Protein AF-E5VIZ3-F1 (afdb_monomer_lite)

pLDDT: mean 80.23, std 19.42, range [31.14, 98.0]

Structure (mmCIF, N/CA/C/O backbone):
data_AF-E5VIZ3-F1
#
_entry.id   AF-E5VIZ3-F1
#
loop_
_atom_site.group_PDB
_atom_site.id
_atom_site.type_symbol
_atom_site.label_atom_id
_atom_site.label_alt_id
_atom_site.label_comp_id
_atom_site.label_asym_id
_atom_site.label_entity_id
_atom_site.label_seq_id
_atom_site.pdbx_PDB_ins_code
_atom_site.Cartn_x
_atom_site.Cartn_y
_atom_site.Cartn_z
_atom_site.occupancy
_atom_site.B_iso_or_equiv
_atom_site.auth_seq_id
_atom_site.auth_comp_id
_atom_site.auth_asym_id
_atom_site.auth_atom_id
_atom_site.pdbx_PDB_model_num
ATOM 1 N N . MET A 1 1 ? 3.543 8.735 -15.190 1.00 62.38 1 MET A N 1
ATOM 2 C CA . MET A 1 1 ? 3.637 9.580 -13.975 1.00 62.38 1 MET A CA 1
ATOM 3 C C . MET A 1 1 ? 2.817 8.979 -12.833 1.00 62.38 1 MET A C 1
ATOM 5 O O . MET A 1 1 ? 1.609 8.877 -12.955 1.00 62.38 1 MET A O 1
ATOM 9 N N . PHE A 1 2 ? 3.485 8.551 -11.759 1.00 75.00 2 PHE A N 1
ATOM 10 C CA . PHE A 1 2 ? 2.928 7.907 -10.559 1.00 75.00 2 PHE A CA 1
ATOM 11 C C . PHE A 1 2 ? 3.801 8.312 -9.359 1.00 75.00 2 PHE A C 1
ATOM 13 O O . PHE A 1 2 ? 5.033 8.240 -9.481 1.00 75.00 2 PHE A O 1
ATOM 20 N N . GLY A 1 3 ? 3.214 8.735 -8.233 1.00 78.19 3 GLY A N 1
ATOM 21 C CA . GLY A 1 3 ? 3.961 9.231 -7.067 1.00 78.19 3 GLY A CA 1
ATOM 22 C C . GLY A 1 3 ? 3.921 10.752 -6.883 1.00 78.19 3 GLY A C 1
ATOM 23 O O . GLY A 1 3 ? 4.935 11.317 -6.480 1.00 78.19 3 GLY A O 1
ATOM 24 N N . TYR A 1 4 ? 2.813 11.413 -7.233 1.00 84.88 4 TYR A N 1
ATOM 25 C CA . TYR A 1 4 ? 2.680 12.881 -7.152 1.00 84.88 4 TYR A CA 1
ATOM 26 C C . TYR A 1 4 ? 1.792 13.340 -6.001 1.00 84.88 4 TYR A C 1
ATOM 28 O O . TYR A 1 4 ? 1.893 14.484 -5.560 1.00 84.88 4 TYR A O 1
ATOM 36 N N . ILE A 1 5 ? 0.925 12.458 -5.510 1.00 88.31 5 ILE A N 1
ATOM 37 C CA . ILE A 1 5 ? 0.023 12.773 -4.411 1.00 88.31 5 ILE A CA 1
ATOM 38 C C . ILE A 1 5 ? 0.802 12.700 -3.097 1.00 88.31 5 ILE A C 1
ATOM 40 O O . ILE A 1 5 ? 1.464 11.707 -2.796 1.00 88.31 5 ILE A O 1
ATOM 44 N N . ILE A 1 6 ? 0.705 13.758 -2.293 1.00 87.69 6 ILE A N 1
ATOM 45 C CA . ILE A 1 6 ? 1.293 13.826 -0.955 1.00 87.69 6 ILE A CA 1
ATOM 46 C C . ILE A 1 6 ? 0.185 14.147 0.038 1.00 87.69 6 ILE A C 1
ATOM 48 O O . ILE A 1 6 ? -0.663 15.005 -0.195 1.00 87.69 6 ILE A O 1
ATOM 52 N N . VAL A 1 7 ? 0.204 13.447 1.167 1.00 86.38 7 VAL A N 1
ATOM 53 C CA . VAL A 1 7 ? -0.753 13.661 2.249 1.00 86.38 7 VAL A CA 1
ATOM 54 C C . VAL A 1 7 ? -0.363 14.888 3.063 1.00 86.38 7 VAL A C 1
ATOM 56 O O . VAL A 1 7 ? 0.716 14.915 3.660 1.00 86.38 7 VAL A O 1
ATOM 59 N N . ASN A 1 8 ? -1.267 15.865 3.155 1.00 89.94 8 ASN A N 1
ATOM 60 C CA . ASN A 1 8 ? -1.103 17.025 4.029 1.00 89.94 8 ASN A CA 1
ATOM 61 C C . ASN A 1 8 ? -1.456 16.674 5.485 1.00 89.94 8 ASN A C 1
ATOM 63 O O . ASN A 1 8 ? -2.516 17.026 5.996 1.00 89.94 8 ASN A O 1
ATOM 67 N N . LYS A 1 9 ? -0.572 15.920 6.149 1.00 84.94 9 LYS A N 1
ATOM 68 C CA . LYS A 1 9 ? -0.796 15.431 7.522 1.00 84.94 9 LYS A CA 1
ATOM 69 C C . LYS A 1 9 ? -1.093 16.541 8.548 1.00 84.94 9 LYS A C 1
ATOM 71 O O . LYS A 1 9 ? -1.968 16.302 9.373 1.00 84.94 9 LYS A O 1
ATOM 76 N N . PRO A 1 10 ? -0.418 17.712 8.534 1.00 88.50 10 PRO A N 1
ATOM 77 C CA . PRO A 1 10 ? -0.679 18.783 9.502 1.00 88.50 10 PRO A CA 1
ATOM 78 C C . PRO A 1 10 ? -2.115 19.320 9.507 1.00 88.50 10 PRO A C 1
ATOM 80 O O . PRO A 1 10 ? -2.564 19.817 10.533 1.00 88.50 10 PRO A O 1
ATOM 83 N N . GLU A 1 11 ? -2.831 19.216 8.387 1.00 89.62 11 GLU A N 1
ATOM 84 C CA . GLU A 1 11 ? -4.197 19.738 8.249 1.00 89.62 11 GLU A CA 1
ATOM 85 C C . GLU A 1 11 ? -5.288 18.679 8.475 1.00 89.62 11 GLU A C 1
ATOM 87 O O . GLU A 1 11 ? -6.473 19.007 8.491 1.00 89.62 11 GLU A O 1
ATOM 92 N N . MET A 1 12 ? -4.920 17.409 8.677 1.00 89.94 12 MET A N 1
ATOM 93 C CA . MET A 1 12 ? -5.888 16.331 8.887 1.00 89.94 12 MET A CA 1
ATOM 94 C C . MET A 1 12 ? -6.373 16.271 10.332 1.00 89.94 12 MET A C 1
ATOM 96 O O . MET A 1 12 ? -5.582 16.264 11.278 1.00 89.94 12 MET A O 1
ATOM 100 N N . LYS A 1 13 ? -7.687 16.111 10.518 1.00 91.12 13 LYS A N 1
ATOM 101 C CA . LYS A 1 13 ? -8.239 15.802 11.842 1.00 91.12 13 LYS A CA 1
ATOM 102 C C . LYS A 1 13 ? -7.790 14.406 12.266 1.00 91.12 13 LYS A C 1
ATOM 104 O O . LYS A 1 13 ? -7.700 13.503 11.439 1.00 91.12 13 LYS A O 1
ATOM 109 N N . PHE A 1 14 ? -7.622 14.182 13.572 1.00 88.44 14 PHE A N 1
ATOM 110 C CA . PHE A 1 14 ? -7.208 12.876 14.112 1.00 88.44 14 PHE A CA 1
ATOM 111 C C . PHE A 1 14 ? -8.036 11.704 13.560 1.00 88.44 14 PHE A C 1
ATOM 113 O O . PHE A 1 14 ? -7.479 10.715 13.097 1.00 88.44 14 PHE A O 1
ATOM 120 N N . ARG A 1 15 ? -9.366 11.855 13.498 1.00 89.00 15 ARG A N 1
ATOM 121 C CA . ARG A 1 15 ? -10.261 10.815 12.960 1.00 89.00 15 ARG A CA 1
ATOM 122 C C . ARG A 1 15 ? -10.042 10.545 11.467 1.00 89.00 15 ARG A C 1
ATOM 124 O O . ARG A 1 15 ? -10.196 9.410 11.034 1.00 89.00 15 ARG A O 1
ATOM 131 N N . GLU A 1 16 ? -9.720 11.569 10.681 1.00 91.94 16 GLU A N 1
ATOM 132 C CA . GLU A 1 16 ? -9.457 11.435 9.240 1.00 91.94 16 GLU A CA 1
ATOM 133 C C . GLU A 1 16 ? -8.119 10.737 9.012 1.00 91.94 16 GLU A C 1
ATOM 135 O O . GLU A 1 16 ? -8.022 9.830 8.184 1.00 91.94 16 GLU A O 1
ATOM 140 N N . PHE A 1 17 ? -7.116 11.104 9.812 1.00 92.31 17 PHE A N 1
ATOM 141 C CA . PHE A 1 17 ? -5.819 10.451 9.798 1.00 92.31 17 PHE A CA 1
ATOM 142 C C . PHE A 1 17 ? -5.928 8.966 10.155 1.00 92.31 17 PHE A C 1
ATOM 144 O O . PHE A 1 17 ? -5.352 8.144 9.449 1.00 92.31 17 PHE A O 1
ATOM 151 N N . ASP A 1 18 ? -6.702 8.600 11.179 1.00 92.19 18 ASP A N 1
ATOM 152 C CA . ASP A 1 18 ? -6.896 7.196 11.566 1.00 92.19 18 ASP A CA 1
ATOM 153 C C . ASP A 1 18 ? -7.543 6.372 10.443 1.00 92.19 18 ASP A C 1
ATOM 155 O O . ASP A 1 18 ? -7.124 5.247 10.164 1.00 92.19 18 ASP A O 1
ATOM 159 N N . VAL A 1 19 ? -8.533 6.944 9.746 1.00 94.31 19 VAL A N 1
ATOM 160 C CA . VAL A 1 19 ? -9.176 6.301 8.589 1.00 94.31 19 VAL A CA 1
ATOM 161 C C . VAL A 1 19 ? -8.177 6.120 7.447 1.00 94.31 19 VAL A C 1
ATOM 163 O O . VAL A 1 19 ? -8.049 5.012 6.922 1.00 94.31 19 VAL A O 1
ATOM 166 N N . TYR A 1 20 ? -7.458 7.185 7.083 1.00 95.44 20 TYR A N 1
ATOM 167 C CA . TYR A 1 20 ? -6.433 7.153 6.040 1.00 95.44 20 TYR A CA 1
ATOM 168 C C . TYR A 1 20 ? -5.343 6.124 6.362 1.00 95.44 20 TYR A C 1
ATOM 170 O O . TYR A 1 20 ? -5.017 5.267 5.539 1.00 95.44 20 TYR A O 1
ATOM 178 N N . HIS A 1 21 ? -4.808 6.170 7.581 1.00 93.88 21 HIS A N 1
ATOM 179 C CA . HIS A 1 21 ? -3.759 5.274 8.045 1.00 93.88 21 HIS A CA 1
ATOM 180 C C . HIS A 1 21 ? -4.240 3.816 8.067 1.00 93.88 21 HIS A C 1
ATOM 182 O O . HIS A 1 21 ? -3.486 2.913 7.706 1.00 93.88 21 HIS A O 1
ATOM 188 N N . GLY A 1 22 ? -5.516 3.586 8.393 1.00 96.06 22 GLY A N 1
ATOM 189 C CA . GLY A 1 22 ? -6.161 2.282 8.288 1.00 96.06 22 GLY A CA 1
ATOM 190 C C . GLY A 1 22 ? -6.105 1.688 6.878 1.00 96.06 22 GLY A C 1
ATOM 191 O O . GLY A 1 22 ? -5.673 0.544 6.714 1.00 96.06 22 GLY A O 1
ATOM 192 N N . TYR A 1 23 ? -6.487 2.457 5.853 1.00 97.56 23 TYR A N 1
ATOM 193 C CA . TYR A 1 23 ? -6.405 2.013 4.451 1.00 97.56 23 TYR A CA 1
ATOM 194 C C . TYR A 1 23 ? -4.963 1.898 3.953 1.00 97.56 23 TYR A C 1
ATOM 196 O O . TYR A 1 23 ? -4.633 0.955 3.235 1.00 97.56 23 TYR A O 1
ATOM 204 N N . TYR A 1 24 ? -4.082 2.809 4.374 1.00 96.00 24 TYR A N 1
ATOM 20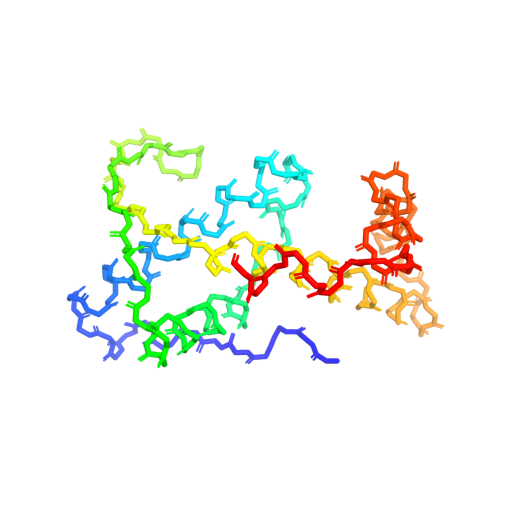5 C CA . TYR A 1 24 ? -2.652 2.750 4.069 1.00 96.00 24 TYR A CA 1
ATOM 206 C C . TYR A 1 24 ? -2.040 1.426 4.543 1.00 96.00 24 TYR A C 1
ATOM 208 O O . TYR A 1 24 ? -1.349 0.734 3.790 1.00 96.00 24 TYR A O 1
ATOM 216 N N . CYS A 1 25 ? -2.336 1.032 5.782 1.00 96.12 25 CYS A N 1
ATOM 217 C CA . CYS A 1 25 ? -1.873 -0.227 6.347 1.00 96.12 25 CYS A CA 1
ATOM 218 C C . CYS A 1 25 ? -2.531 -1.450 5.698 1.00 96.12 25 CYS A C 1
ATOM 220 O O . CYS A 1 25 ? -1.836 -2.445 5.477 1.00 96.12 25 CYS A O 1
ATOM 222 N N . GLY A 1 26 ? -3.815 -1.366 5.333 1.00 96.88 26 GLY A N 1
ATOM 223 C CA . GLY A 1 26 ? -4.512 -2.419 4.586 1.00 96.88 26 GLY A CA 1
ATOM 224 C C . GLY A 1 26 ? -3.866 -2.693 3.234 1.00 96.88 26 GLY A C 1
ATOM 225 O O . GLY A 1 26 ? -3.497 -3.830 2.934 1.00 96.88 26 GLY A O 1
ATOM 226 N N . LEU A 1 27 ? -3.612 -1.640 2.455 1.00 97.44 27 LEU A N 1
ATOM 227 C CA . LEU A 1 27 ? -2.940 -1.756 1.163 1.00 97.44 27 LEU A CA 1
ATOM 228 C C . LEU A 1 27 ? -1.508 -2.289 1.312 1.00 97.44 27 LEU A C 1
ATOM 230 O O . LEU A 1 27 ? -1.102 -3.203 0.595 1.00 97.44 27 LEU A O 1
ATOM 234 N N . CYS A 1 28 ? -0.752 -1.769 2.283 1.00 95.88 28 CYS A N 1
ATOM 235 C CA . CYS A 1 28 ? 0.595 -2.239 2.615 1.00 95.88 28 CYS A CA 1
ATOM 236 C C . CYS A 1 28 ? 0.632 -3.752 2.869 1.00 95.88 28 CYS A C 1
ATOM 238 O O . CYS A 1 28 ? 1.542 -4.458 2.420 1.00 95.88 28 CYS A O 1
ATOM 240 N N . ARG A 1 29 ? -0.372 -4.265 3.587 1.00 94.38 29 ARG A N 1
ATOM 241 C CA . ARG A 1 29 ? -0.488 -5.685 3.887 1.00 94.38 29 ARG A CA 1
ATOM 242 C C . ARG A 1 29 ? -0.853 -6.503 2.660 1.00 94.38 29 ARG A C 1
ATOM 244 O O . ARG A 1 29 ? -0.171 -7.490 2.406 1.00 94.38 29 ARG A O 1
ATOM 251 N N . LYS A 1 30 ? -1.852 -6.079 1.884 1.00 95.19 30 LYS A N 1
ATOM 252 C CA . LYS A 1 30 ? -2.256 -6.774 0.654 1.00 95.19 30 LYS A CA 1
ATOM 253 C C . LYS A 1 30 ? -1.128 -6.858 -0.364 1.00 95.19 30 LYS A C 1
ATOM 255 O O . LYS A 1 30 ? -0.885 -7.920 -0.926 1.00 95.19 30 LYS A O 1
ATOM 260 N N . LEU A 1 31 ? -0.340 -5.796 -0.504 1.00 93.88 31 LEU A N 1
ATOM 261 C CA . LEU A 1 31 ? 0.880 -5.819 -1.309 1.00 93.88 31 LEU A CA 1
ATOM 262 C C . LEU A 1 31 ? 1.883 -6.872 -0.824 1.00 93.88 31 LEU A C 1
ATOM 264 O O . LEU A 1 31 ? 2.508 -7.557 -1.632 1.00 93.88 31 LEU A O 1
ATOM 268 N N . LYS A 1 32 ? 2.032 -7.029 0.494 1.00 92.25 32 LYS A N 1
ATOM 269 C CA . LYS A 1 32 ? 2.892 -8.064 1.071 1.00 92.25 32 LYS A CA 1
ATOM 270 C C . LYS A 1 32 ? 2.325 -9.474 0.889 1.00 92.25 32 LYS A C 1
ATOM 272 O O . LYS A 1 32 ? 3.105 -10.389 0.646 1.00 92.25 32 LYS A O 1
ATOM 277 N N . GLU A 1 33 ? 1.018 -9.654 1.043 1.00 92.06 33 GLU A N 1
ATOM 278 C CA . GLU A 1 33 ? 0.336 -10.944 0.885 1.00 92.06 33 GLU A CA 1
ATOM 279 C C . GLU A 1 33 ? 0.451 -11.452 -0.555 1.00 92.06 33 GLU A C 1
ATOM 281 O O . GLU A 1 33 ? 0.907 -12.573 -0.761 1.00 92.06 33 GLU A O 1
ATOM 286 N N . HIS A 1 34 ? 0.145 -10.604 -1.539 1.00 88.25 34 HIS A N 1
ATOM 287 C CA . HIS A 1 34 ? 0.149 -10.984 -2.957 1.00 88.25 34 HIS A CA 1
ATOM 288 C C . HIS A 1 34 ? 1.548 -11.026 -3.576 1.00 88.25 34 HIS A C 1
ATOM 290 O O . HIS A 1 34 ? 1.845 -11.892 -4.392 1.00 88.25 34 HIS A O 1
ATOM 296 N N . TYR A 1 35 ? 2.432 -10.101 -3.190 1.00 85.94 35 TYR A N 1
ATOM 297 C CA . TYR A 1 35 ? 3.696 -9.860 -3.902 1.00 85.94 35 TYR A CA 1
ATOM 298 C C . TYR A 1 35 ? 4.938 -9.901 -2.999 1.00 85.94 35 TYR A C 1
ATOM 300 O O . TYR A 1 35 ? 6.071 -9.674 -3.441 1.00 85.94 35 TYR A O 1
ATOM 308 N N . GLY A 1 36 ? 4.769 -10.233 -1.719 1.00 86.94 36 GLY A N 1
ATOM 309 C CA . GLY A 1 36 ? 5.852 -10.326 -0.746 1.00 86.94 36 GLY A CA 1
ATOM 310 C C . GLY A 1 36 ? 6.432 -8.970 -0.336 1.00 86.94 36 GLY A C 1
ATOM 311 O O . GLY A 1 36 ? 5.887 -7.899 -0.596 1.00 86.94 36 GLY A O 1
ATOM 312 N N . LYS A 1 37 ? 7.599 -9.009 0.319 1.00 87.31 37 LYS A N 1
ATOM 313 C CA . LYS A 1 37 ? 8.274 -7.800 0.827 1.00 87.31 37 LYS A CA 1
ATOM 314 C C . LYS A 1 37 ? 8.550 -6.760 -0.265 1.00 87.31 37 LYS A C 1
ATOM 316 O O . LYS A 1 37 ? 8.541 -5.574 0.029 1.00 87.31 37 LYS A O 1
ATOM 321 N N . PHE A 1 38 ? 8.774 -7.186 -1.507 1.00 82.94 38 PHE A N 1
ATOM 322 C CA . PHE A 1 38 ? 9.015 -6.266 -2.618 1.00 82.94 38 PHE A CA 1
ATOM 323 C C . PHE A 1 38 ? 7.762 -5.497 -3.018 1.00 82.94 38 PHE A C 1
ATOM 325 O O . PHE A 1 38 ? 7.838 -4.279 -3.144 1.00 82.94 38 PHE A O 1
ATOM 332 N N . GLY A 1 39 ? 6.605 -6.163 -3.099 1.00 87.25 39 GLY A N 1
ATOM 333 C CA . GLY A 1 39 ? 5.341 -5.459 -3.298 1.00 87.25 39 GLY A CA 1
ATOM 334 C C . GLY A 1 39 ? 5.083 -4.442 -2.195 1.00 87.25 39 GLY A C 1
ATOM 335 O O . GLY A 1 39 ? 4.702 -3.311 -2.471 1.00 87.25 39 GLY A O 1
ATOM 336 N N . GLN A 1 40 ? 5.396 -4.788 -0.947 1.00 90.06 40 GLN A N 1
ATOM 337 C CA . GLN A 1 40 ? 5.265 -3.860 0.176 1.00 90.06 40 GLN A CA 1
ATOM 338 C C . GLN A 1 40 ? 6.093 -2.568 0.000 1.00 90.06 40 GLN A C 1
ATOM 340 O O . GLN A 1 40 ? 5.640 -1.499 0.398 1.00 90.06 40 GLN A O 1
ATOM 345 N N . ILE A 1 41 ? 7.277 -2.646 -0.621 1.00 89.00 41 ILE A N 1
ATOM 346 C CA . ILE A 1 41 ? 8.148 -1.482 -0.885 1.00 89.00 41 ILE A CA 1
ATOM 347 C C . ILE A 1 41 ? 7.546 -0.549 -1.948 1.00 89.00 41 ILE A C 1
ATOM 349 O O . ILE A 1 41 ? 7.872 0.633 -1.983 1.00 89.00 41 ILE A O 1
ATOM 353 N N . THR A 1 42 ? 6.646 -1.049 -2.797 1.00 90.69 42 THR A N 1
ATOM 354 C CA . THR A 1 42 ? 5.999 -0.246 -3.850 1.00 90.69 42 THR A CA 1
ATOM 355 C C . THR A 1 42 ? 4.803 0.566 -3.380 1.00 90.69 42 THR A C 1
ATOM 357 O O . THR A 1 42 ? 4.176 1.242 -4.192 1.00 90.69 42 THR A O 1
ATOM 360 N N . LEU A 1 43 ? 4.447 0.476 -2.099 1.00 93.44 43 LEU A N 1
ATOM 361 C CA . LEU A 1 43 ? 3.327 1.210 -1.529 1.00 93.44 43 LEU A CA 1
ATOM 362 C C . LEU A 1 43 ? 3.426 2.708 -1.853 1.00 93.44 43 LEU A C 1
ATOM 364 O O . LEU A 1 43 ? 4.469 3.331 -1.656 1.00 93.44 43 LEU A O 1
ATOM 368 N N . SER A 1 44 ? 2.323 3.282 -2.327 1.00 92.75 44 SER A N 1
ATOM 369 C CA . SER A 1 44 ? 2.258 4.670 -2.783 1.00 92.75 44 SER A CA 1
ATOM 370 C C . SER A 1 44 ? 1.052 5.406 -2.212 1.00 92.75 44 SER A C 1
ATOM 372 O O . SER A 1 44 ? -0.006 4.816 -1.989 1.00 92.75 44 SER A O 1
ATOM 374 N N . TYR A 1 45 ? 1.196 6.716 -2.012 1.00 93.81 45 TYR A N 1
ATOM 375 C CA . TYR A 1 45 ? 0.092 7.571 -1.574 1.00 93.81 45 TYR A CA 1
ATOM 376 C C . TYR A 1 45 ? -0.991 7.707 -2.645 1.00 93.81 45 TYR A C 1
ATOM 378 O O . TYR A 1 45 ? -2.170 7.738 -2.303 1.00 93.81 45 TYR A O 1
ATOM 386 N N . ASP A 1 46 ? -0.617 7.703 -3.927 1.00 94.31 46 ASP A N 1
ATOM 387 C CA . ASP A 1 46 ? -1.562 7.757 -5.041 1.00 94.31 46 ASP A CA 1
ATOM 388 C C . ASP A 1 46 ? -2.537 6.570 -5.008 1.00 94.31 46 ASP A C 1
ATOM 390 O O . ASP A 1 46 ? -3.740 6.757 -5.168 1.00 94.31 46 ASP A O 1
ATOM 394 N N . MET A 1 47 ? -2.053 5.350 -4.739 1.00 95.12 47 MET A N 1
ATOM 395 C CA . MET A 1 47 ? -2.939 4.182 -4.663 1.00 95.12 47 MET A CA 1
ATOM 396 C C . MET A 1 47 ? -3.778 4.157 -3.389 1.00 95.12 47 MET A C 1
ATOM 398 O O . MET A 1 47 ? -4.920 3.712 -3.431 1.00 95.12 47 MET A O 1
ATOM 402 N N . VAL A 1 48 ? -3.274 4.675 -2.267 1.00 96.50 48 VAL A N 1
ATOM 403 C CA . VAL A 1 48 ? -4.103 4.821 -1.058 1.00 96.50 48 VAL A CA 1
ATOM 404 C C . VAL A 1 48 ? -5.219 5.839 -1.285 1.00 96.50 48 VAL A C 1
ATOM 406 O O . VAL A 1 48 ? -6.353 5.592 -0.879 1.00 96.50 48 VAL A O 1
ATOM 409 N N . PHE A 1 49 ? -4.934 6.934 -1.996 1.00 95.44 49 PHE A N 1
ATOM 410 C CA . PHE A 1 49 ? -5.954 7.887 -2.423 1.00 95.44 49 PHE A CA 1
ATOM 411 C C . PHE A 1 49 ? -7.014 7.210 -3.302 1.00 95.44 49 PHE A C 1
ATOM 413 O O . PHE A 1 49 ? -8.192 7.264 -2.963 1.00 95.44 49 PHE A O 1
ATOM 420 N N . VAL A 1 50 ? -6.606 6.486 -4.352 1.00 96.25 50 VAL A N 1
ATOM 421 C CA . VAL A 1 50 ? -7.533 5.735 -5.220 1.00 96.25 50 VAL A CA 1
ATOM 422 C C . VAL A 1 50 ? -8.371 4.735 -4.420 1.00 96.25 50 VAL A C 1
ATOM 424 O O . VAL A 1 50 ? -9.584 4.676 -4.604 1.00 96.25 50 VAL A O 1
ATOM 427 N N . LEU A 1 51 ? -7.760 3.982 -3.500 1.00 98.00 51 LEU A N 1
ATOM 428 C CA . LEU A 1 51 ? -8.471 3.049 -2.626 1.00 98.00 51 LEU A CA 1
ATOM 429 C C . LEU A 1 51 ? -9.560 3.752 -1.815 1.00 98.00 51 LEU A C 1
ATOM 431 O O . LEU A 1 51 ? -10.697 3.283 -1.784 1.00 98.00 51 LEU A O 1
ATOM 435 N N . MET A 1 52 ? -9.234 4.879 -1.181 1.00 97.06 52 MET A N 1
ATOM 436 C CA . MET A 1 52 ? -10.200 5.647 -0.398 1.00 97.06 52 MET A CA 1
ATOM 437 C C . MET A 1 52 ? -11.307 6.238 -1.270 1.00 97.06 52 MET A C 1
A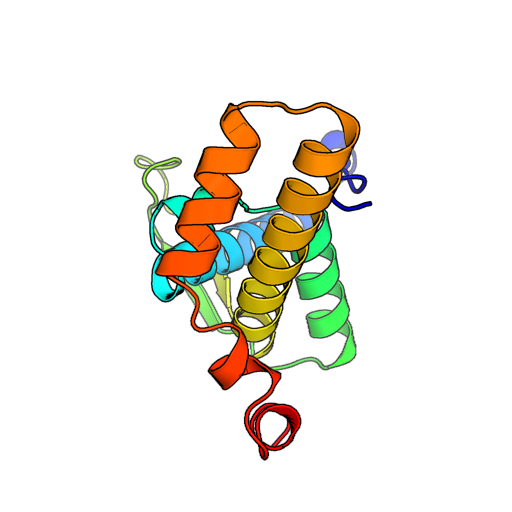TOM 439 O O . MET A 1 52 ? -12.473 6.150 -0.893 1.00 97.06 52 MET A O 1
ATOM 443 N N . THR A 1 53 ? -10.972 6.784 -2.440 1.00 96.94 53 THR A N 1
ATOM 444 C CA . THR A 1 53 ? -11.950 7.335 -3.386 1.00 96.94 53 THR A CA 1
ATOM 445 C C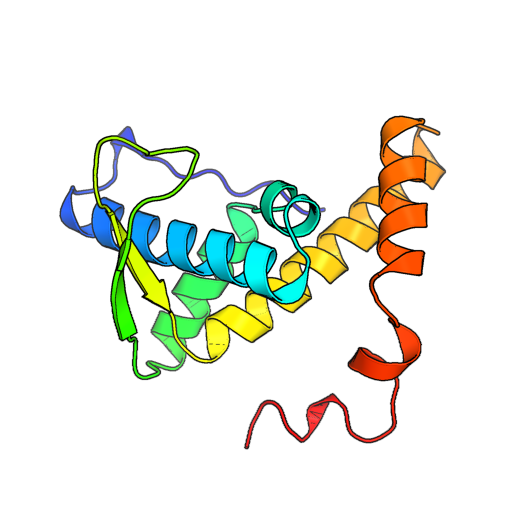 . THR A 1 53 ? -12.921 6.265 -3.865 1.00 96.94 53 THR A C 1
ATOM 447 O O . THR A 1 53 ? -14.129 6.458 -3.780 1.00 96.94 53 THR A O 1
ATOM 450 N N . LEU A 1 54 ? -12.418 5.114 -4.320 1.00 97.75 54 LEU A N 1
ATOM 451 C CA . LEU A 1 54 ? -13.263 4.020 -4.798 1.00 97.75 54 LEU A CA 1
ATOM 452 C C . LEU A 1 54 ? -14.099 3.420 -3.664 1.00 97.75 54 LEU A C 1
ATOM 454 O O . LEU A 1 54 ? -15.271 3.120 -3.862 1.00 97.75 54 LEU A O 1
ATOM 458 N N . THR A 1 55 ? -13.533 3.303 -2.462 1.00 97.44 55 THR A N 1
ATOM 459 C CA . THR A 1 55 ? -14.286 2.849 -1.286 1.00 97.44 55 THR A CA 1
ATOM 460 C C . THR A 1 55 ? -15.388 3.832 -0.899 1.00 97.44 55 THR A C 1
ATOM 462 O O . THR A 1 55 ? -16.469 3.403 -0.520 1.00 97.44 55 THR A O 1
ATOM 465 N N . SER A 1 56 ? -15.150 5.139 -1.017 1.00 96.69 56 SER A N 1
ATOM 466 C CA . SER A 1 56 ? -16.179 6.155 -0.776 1.00 96.69 56 SER A CA 1
ATOM 467 C C . SER A 1 56 ? -17.241 6.202 -1.875 1.00 96.69 56 SER A C 1
ATOM 469 O O . SER A 1 56 ? -18.342 6.664 -1.610 1.00 96.69 56 SER A O 1
ATOM 471 N N . LEU A 1 57 ? -16.905 5.789 -3.100 1.00 97.88 57 LEU A N 1
ATOM 472 C CA . LEU A 1 57 ? -17.820 5.803 -4.242 1.00 97.88 57 LEU A CA 1
ATOM 473 C C . LEU A 1 57 ? -18.734 4.573 -4.269 1.00 97.88 57 LEU A C 1
ATOM 475 O O . LEU A 1 57 ? -19.913 4.698 -4.577 1.00 97.88 57 LEU A O 1
ATOM 479 N N . TYR A 1 58 ? -18.177 3.395 -3.988 1.00 96.88 58 TYR A N 1
ATOM 480 C CA . TYR A 1 58 ? -18.889 2.117 -4.082 1.00 96.88 58 TYR A CA 1
ATOM 481 C C . TYR A 1 58 ? -19.346 1.560 -2.733 1.00 96.88 58 TYR A C 1
ATOM 483 O O . TYR A 1 58 ? -20.048 0.555 -2.709 1.00 96.88 58 TYR A O 1
ATOM 491 N N . GLU A 1 59 ? -18.917 2.171 -1.628 1.00 96.81 59 GLU A N 1
ATOM 492 C CA . GLU A 1 59 ? -19.310 1.829 -0.255 1.00 96.81 59 GLU A CA 1
ATOM 493 C C . GLU A 1 59 ? -19.303 0.317 0.073 1.00 96.81 59 GLU A C 1
ATOM 495 O O . GLU A 1 59 ? -20.244 -0.187 0.689 1.00 96.81 59 GLU A O 1
ATOM 500 N N . PRO A 1 60 ? -18.255 -0.451 -0.300 1.00 96.62 60 PRO A N 1
ATOM 501 C CA . PRO A 1 60 ? -18.202 -1.866 0.035 1.00 96.62 60 PRO A CA 1
ATOM 502 C C . PRO A 1 60 ? -18.063 -2.072 1.546 1.00 96.62 60 PRO A C 1
ATOM 504 O O . PRO A 1 60 ? -17.478 -1.251 2.270 1.00 96.62 60 PRO A O 1
ATOM 507 N N . GLU A 1 61 ? -18.496 -3.241 2.017 1.00 97.25 61 GLU A N 1
ATOM 508 C CA . GLU A 1 61 ? -18.242 -3.650 3.393 1.00 97.25 61 GLU A CA 1
ATOM 509 C C . GLU A 1 61 ? -16.738 -3.628 3.691 1.00 97.25 61 GLU A C 1
ATOM 511 O O . GLU A 1 61 ? -15.916 -4.257 3.020 1.00 97.25 61 GLU A O 1
ATOM 516 N N . THR A 1 62 ? -16.370 -2.858 4.714 1.00 97.31 62 THR A N 1
ATOM 517 C CA . THR A 1 62 ? -14.976 -2.659 5.100 1.00 97.31 62 THR A CA 1
ATOM 518 C C . THR A 1 62 ? -14.706 -3.360 6.417 1.00 97.31 62 THR A C 1
ATOM 520 O O . THR A 1 62 ? -15.210 -2.973 7.473 1.00 97.31 62 THR A O 1
ATOM 523 N N . THR A 1 63 ? -13.843 -4.367 6.362 1.00 97.69 63 THR A N 1
ATOM 524 C CA . THR A 1 63 ? -13.362 -5.066 7.548 1.00 97.69 63 THR A CA 1
ATOM 525 C C . THR A 1 63 ? -12.300 -4.222 8.241 1.00 97.69 63 THR A C 1
ATOM 527 O O . THR A 1 63 ? -11.328 -3.787 7.618 1.00 97.69 63 THR A O 1
ATOM 530 N N . LYS A 1 64 ? -12.471 -4.015 9.550 1.00 97.06 64 LYS A N 1
ATOM 531 C CA . LYS A 1 64 ? -11.498 -3.330 10.408 1.00 97.06 64 LYS A CA 1
ATOM 532 C C . LYS A 1 64 ? -10.805 -4.336 11.310 1.00 97.06 64 LYS A C 1
ATOM 534 O O . LYS A 1 64 ? -11.460 -5.174 11.925 1.00 97.06 64 LYS A O 1
ATOM 539 N N . SER A 1 65 ? -9.485 -4.253 11.423 1.00 95.06 65 SER A N 1
ATOM 540 C CA . SER A 1 65 ? -8.736 -5.120 12.333 1.00 95.06 65 SER A CA 1
ATOM 541 C C . SER A 1 65 ? -7.525 -4.416 12.942 1.00 95.06 65 SER A C 1
ATOM 543 O O . SER A 1 65 ? -6.966 -3.508 12.342 1.00 95.06 65 SER A O 1
ATOM 545 N N . MET A 1 66 ? -7.107 -4.830 14.142 1.00 94.75 66 MET A N 1
ATOM 546 C CA . MET A 1 66 ? -5.941 -4.255 14.828 1.00 94.75 66 MET A CA 1
ATOM 547 C C . MET A 1 66 ? -4.716 -5.148 14.656 1.00 94.75 66 MET A C 1
ATOM 549 O O . MET A 1 66 ? -4.714 -6.303 15.098 1.00 94.75 66 MET A O 1
ATOM 553 N N . LYS A 1 67 ? -3.651 -4.623 14.045 1.00 90.25 67 LYS A N 1
ATOM 554 C CA . LYS A 1 67 ? -2.489 -5.424 13.634 1.00 90.25 67 LYS A CA 1
ATOM 555 C C . LYS A 1 67 ? -1.171 -4.762 14.023 1.00 90.25 67 LYS A C 1
ATOM 557 O O . LYS A 1 67 ? -1.079 -3.547 14.165 1.00 90.25 67 LYS A O 1
ATOM 562 N N . ARG A 1 68 ? -0.140 -5.588 14.220 1.00 88.62 68 ARG A N 1
ATOM 563 C CA . ARG A 1 68 ? 1.258 -5.146 14.352 1.00 88.62 68 ARG A CA 1
ATOM 564 C C . ARG A 1 68 ? 1.960 -5.349 13.017 1.00 88.62 68 ARG A C 1
ATOM 566 O O . ARG A 1 68 ? 1.699 -6.336 12.328 1.00 88.62 68 ARG A O 1
ATOM 573 N N . CYS A 1 69 ? 2.870 -4.447 12.669 1.00 85.00 69 CYS A N 1
ATOM 574 C CA . CYS A 1 69 ? 3.705 -4.587 11.479 1.00 85.00 69 CYS A CA 1
ATOM 575 C C . CYS A 1 69 ? 5.171 -4.347 11.837 1.00 85.00 69 CYS A C 1
ATOM 577 O O . CYS A 1 69 ? 5.471 -3.815 12.901 1.00 85.00 69 CYS A O 1
ATOM 579 N N . VAL A 1 70 ? 6.085 -4.729 10.946 1.00 82.38 70 VAL A N 1
ATOM 580 C CA . VAL A 1 70 ? 7.532 -4.587 11.184 1.00 82.38 70 VAL A CA 1
ATOM 581 C C . VAL A 1 70 ? 7.929 -3.120 11.390 1.00 82.38 70 VAL A C 1
ATOM 583 O O . VAL A 1 70 ? 8.790 -2.838 12.211 1.00 82.38 70 VAL A O 1
ATOM 586 N N . THR A 1 71 ? 7.256 -2.188 10.710 1.00 79.75 71 THR A N 1
ATOM 587 C CA . THR A 1 71 ? 7.471 -0.738 10.855 1.00 79.75 71 THR A CA 1
ATOM 588 C C . THR A 1 71 ? 6.924 -0.184 12.175 1.00 79.75 71 THR A C 1
ATOM 590 O O . THR A 1 71 ? 7.407 0.826 12.670 1.00 79.75 71 THR A O 1
ATOM 593 N N . HIS A 1 72 ? 5.939 -0.858 12.774 1.00 82.69 72 HIS A N 1
ATOM 594 C CA . HIS A 1 72 ? 5.273 -0.440 14.010 1.00 82.69 72 HIS A CA 1
ATOM 595 C C . HIS A 1 72 ? 5.172 -1.637 14.975 1.00 82.69 72 HIS A C 1
ATOM 597 O O . HIS A 1 72 ? 4.082 -2.185 15.172 1.00 82.69 72 HIS A O 1
ATOM 603 N N . PRO A 1 73 ? 6.301 -2.104 15.542 1.00 82.69 73 PRO A N 1
ATOM 604 C CA . PRO A 1 73 ? 6.326 -3.325 16.349 1.00 82.69 73 PRO A CA 1
ATOM 605 C C . PRO A 1 73 ? 5.698 -3.132 17.737 1.00 82.69 73 PRO A C 1
ATOM 607 O O . PRO A 1 73 ? 5.131 -4.071 18.297 1.00 82.69 73 PRO A O 1
ATOM 610 N N . LEU A 1 74 ? 5.765 -1.912 18.277 1.00 84.88 74 LEU A N 1
ATOM 611 C CA . LEU A 1 74 ? 5.337 -1.591 19.642 1.00 84.88 74 LEU A CA 1
ATOM 612 C C . LEU A 1 74 ? 3.835 -1.293 19.754 1.00 84.88 74 LEU A C 1
ATOM 614 O O . LEU A 1 74 ? 3.229 -1.566 20.788 1.00 84.88 74 LEU A O 1
ATOM 618 N N . HIS A 1 75 ? 3.208 -0.811 18.679 1.00 81.50 75 HIS A N 1
ATOM 619 C CA . HIS A 1 75 ? 1.814 -0.370 18.695 1.00 81.50 75 HIS A CA 1
ATOM 620 C C . HIS A 1 75 ? 0.986 -1.110 17.648 1.00 81.50 75 HIS A C 1
ATOM 622 O O . HIS A 1 75 ? 1.360 -1.206 16.477 1.00 81.50 75 HIS A O 1
ATOM 628 N N . LYS A 1 76 ? -0.168 -1.634 18.078 1.00 87.44 76 LYS A N 1
ATOM 629 C CA . LYS A 1 76 ? -1.192 -2.085 17.135 1.00 87.44 76 LYS A CA 1
ATOM 630 C C . LYS A 1 76 ? -1.805 -0.850 16.482 1.00 87.44 76 LYS A C 1
ATOM 632 O O . LYS A 1 76 ? -2.124 0.102 17.183 1.00 87.44 76 LYS A O 1
ATOM 637 N N . HIS A 1 77 ? -1.996 -0.896 15.175 1.00 88.25 77 HIS A N 1
ATOM 638 C CA . HIS A 1 77 ? -2.741 0.114 14.431 1.00 88.25 77 HIS A CA 1
ATOM 639 C C . HIS A 1 77 ? -3.925 -0.543 13.731 1.00 88.25 77 HIS A C 1
ATOM 641 O O . HIS A 1 77 ? -3.919 -1.756 13.486 1.00 88.25 77 HIS A O 1
ATOM 647 N N . GLU A 1 78 ? -4.945 0.265 13.459 1.00 93.19 78 GLU A N 1
ATOM 648 C CA . GLU A 1 78 ? -6.093 -0.163 12.673 1.00 93.19 78 GLU A CA 1
ATOM 649 C C . GLU A 1 78 ? -5.654 -0.429 11.232 1.00 93.19 78 GLU A C 1
ATOM 651 O O . GLU A 1 78 ? -4.788 0.246 10.677 1.00 93.19 78 GLU A O 1
ATOM 656 N N . GLU A 1 79 ? -6.261 -1.441 10.640 1.00 95.62 79 GLU A N 1
ATOM 657 C CA . GLU A 1 79 ? -6.175 -1.798 9.241 1.00 95.62 79 GLU A CA 1
ATOM 658 C C . GLU A 1 79 ? -7.597 -1.851 8.689 1.00 95.62 79 GLU A C 1
ATOM 660 O O . GLU A 1 79 ? -8.482 -2.435 9.322 1.00 95.62 79 GLU A O 1
ATOM 665 N N . ARG A 1 80 ? -7.802 -1.267 7.508 1.00 97.81 80 ARG A N 1
ATOM 666 C CA . ARG A 1 80 ? -9.071 -1.285 6.779 1.00 97.81 80 ARG A CA 1
ATOM 667 C C . ARG A 1 80 ? -8.881 -1.975 5.443 1.00 97.81 80 ARG A C 1
ATOM 669 O O . ARG A 1 80 ? -8.030 -1.560 4.660 1.00 97.81 80 ARG A O 1
ATOM 676 N N . VAL A 1 81 ? -9.665 -3.023 5.207 1.00 97.88 81 VAL A N 1
ATOM 677 C CA . VAL A 1 81 ? -9.606 -3.829 3.984 1.00 97.88 81 VAL A CA 1
ATOM 678 C C . VAL A 1 81 ? -11.017 -4.124 3.495 1.00 97.88 81 VAL A C 1
ATOM 680 O O . VAL A 1 81 ? -11.914 -4.421 4.282 1.00 97.88 81 VAL A O 1
ATOM 683 N N . ASN A 1 82 ? -11.184 -4.066 2.184 1.00 97.81 82 ASN A N 1
ATOM 684 C CA . ASN A 1 82 ? -12.373 -4.467 1.441 1.00 97.81 82 ASN A CA 1
ATOM 685 C C . ASN A 1 82 ? -11.942 -5.121 0.114 1.00 97.81 82 ASN A C 1
ATOM 687 O O . ASN A 1 82 ? -10.747 -5.218 -0.179 1.00 97.81 82 ASN A O 1
ATOM 691 N N . ASN A 1 83 ? -12.907 -5.533 -0.706 1.00 94.56 83 ASN A N 1
ATOM 692 C CA . ASN A 1 83 ? -12.657 -6.126 -2.024 1.00 94.56 83 ASN A CA 1
ATOM 693 C C . ASN A 1 83 ? -11.883 -5.198 -2.989 1.00 94.56 83 ASN A C 1
ATOM 695 O O . ASN A 1 83 ? -11.098 -5.674 -3.805 1.00 94.56 83 ASN A O 1
ATOM 699 N N . ILE A 1 84 ? -12.025 -3.875 -2.862 1.00 97.81 84 ILE A N 1
ATOM 700 C CA . ILE A 1 84 ? -11.287 -2.886 -3.670 1.00 97.81 84 ILE A CA 1
ATOM 701 C C . ILE A 1 84 ? -9.790 -2.881 -3.324 1.00 97.81 84 ILE A C 1
ATOM 703 O O . ILE A 1 84 ? -8.949 -2.576 -4.169 1.00 97.81 84 ILE A O 1
ATOM 707 N N . THR A 1 85 ? -9.427 -3.247 -2.093 1.00 97.75 85 THR A N 1
ATOM 708 C CA . THR A 1 85 ? -8.031 -3.211 -1.628 1.00 97.75 85 THR A CA 1
ATOM 709 C C . THR A 1 85 ? -7.134 -4.143 -2.446 1.00 97.75 85 THR A C 1
ATOM 711 O O . THR A 1 85 ? -6.009 -3.768 -2.777 1.00 97.75 85 THR A O 1
ATOM 714 N N . ASP A 1 86 ? -7.634 -5.325 -2.818 1.00 95.19 86 ASP A N 1
ATOM 715 C CA . ASP A 1 86 ? -6.896 -6.282 -3.649 1.00 95.19 86 ASP A CA 1
ATOM 716 C C . ASP A 1 86 ? -6.721 -5.755 -5.083 1.00 95.19 86 ASP A C 1
ATOM 718 O O . ASP A 1 86 ? -5.603 -5.731 -5.601 1.00 95.19 86 ASP A O 1
ATOM 722 N N . TYR A 1 87 ? -7.787 -5.210 -5.682 1.00 94.75 87 TYR A N 1
ATOM 723 C CA . TYR A 1 87 ? -7.723 -4.550 -6.991 1.00 94.75 87 TYR A CA 1
ATOM 724 C C . TYR A 1 87 ? -6.661 -3.441 -7.021 1.00 94.75 87 TYR A C 1
ATOM 726 O O . TYR A 1 87 ? -5.800 -3.403 -7.904 1.00 94.75 87 TYR A O 1
ATOM 734 N N . VAL A 1 88 ? -6.664 -2.562 -6.018 1.00 96.62 88 VAL A N 1
ATOM 735 C CA . VAL A 1 88 ? -5.696 -1.464 -5.930 1.00 96.62 88 VAL A CA 1
ATOM 736 C C . VAL A 1 88 ? -4.271 -1.978 -5.709 1.00 96.62 88 VAL A C 1
ATOM 738 O O . VAL A 1 88 ? -3.330 -1.406 -6.260 1.00 96.62 88 VAL A O 1
ATOM 741 N N . ALA A 1 89 ? -4.079 -3.071 -4.965 1.00 94.94 89 ALA A N 1
ATOM 742 C CA . ALA A 1 89 ? -2.764 -3.693 -4.818 1.00 94.94 89 ALA A CA 1
ATOM 743 C C . ALA A 1 89 ? -2.209 -4.176 -6.170 1.00 94.94 89 ALA A C 1
ATOM 745 O O . ALA A 1 89 ? -1.035 -3.942 -6.466 1.00 94.94 89 ALA A O 1
ATOM 746 N N . HIS A 1 90 ? -3.048 -4.779 -7.017 1.00 92.00 90 HIS A N 1
ATOM 747 C CA . HIS A 1 90 ? -2.659 -5.187 -8.369 1.00 92.00 90 HIS A CA 1
ATOM 748 C C . HIS A 1 90 ? -2.311 -3.979 -9.253 1.00 92.00 90 HIS A C 1
ATOM 750 O O . HIS A 1 90 ? -1.264 -3.968 -9.908 1.00 92.00 90 HIS A O 1
ATOM 756 N N . MET A 1 91 ? -3.126 -2.920 -9.207 1.00 92.06 91 MET A N 1
ATOM 757 C CA . MET A 1 91 ? -2.863 -1.671 -9.935 1.00 92.06 91 MET A CA 1
ATOM 758 C C . MET A 1 91 ? -1.561 -0.998 -9.487 1.00 92.06 91 MET A C 1
ATOM 760 O O . MET A 1 91 ? -0.799 -0.504 -10.318 1.00 92.06 91 MET A O 1
ATOM 764 N N . ASN A 1 92 ? -1.255 -1.028 -8.188 1.00 93.12 92 ASN A N 1
ATOM 765 C CA . ASN A 1 92 ? -0.017 -0.479 -7.644 1.00 93.12 92 ASN A CA 1
ATOM 766 C C . ASN A 1 92 ? 1.223 -1.162 -8.244 1.00 93.12 92 ASN A C 1
ATOM 768 O O . ASN A 1 92 ? 2.183 -0.483 -8.618 1.00 93.12 92 ASN A O 1
ATOM 772 N N . ILE A 1 93 ? 1.203 -2.493 -8.373 1.00 89.44 93 ILE A N 1
ATOM 773 C CA . ILE A 1 93 ? 2.301 -3.250 -8.990 1.00 89.44 93 ILE A CA 1
ATOM 774 C C . ILE A 1 93 ? 2.397 -2.969 -10.487 1.00 89.44 93 ILE A C 1
ATOM 776 O O . ILE A 1 93 ? 3.495 -2.705 -10.974 1.00 89.44 93 ILE A O 1
ATOM 780 N N . LEU A 1 94 ? 1.267 -2.966 -11.199 1.00 87.75 94 LEU A N 1
ATOM 781 C CA . LEU A 1 94 ? 1.206 -2.651 -12.629 1.00 87.75 94 LEU A CA 1
ATOM 782 C C . LEU A 1 94 ? 1.848 -1.288 -12.928 1.00 87.75 94 LEU A C 1
ATOM 784 O O . LEU A 1 94 ? 2.737 -1.176 -13.773 1.00 87.75 94 LEU A O 1
ATOM 788 N N . LEU A 1 95 ? 1.438 -0.251 -12.198 1.00 87.56 95 LEU A N 1
ATOM 789 C CA . LEU A 1 95 ? 1.958 1.101 -12.389 1.00 87.56 95 LEU A CA 1
ATOM 790 C C . LEU A 1 95 ? 3.418 1.222 -11.957 1.00 87.56 95 LEU A C 1
ATOM 792 O O . LEU A 1 95 ? 4.197 1.913 -12.614 1.00 87.56 95 LEU A O 1
ATOM 796 N N . THR A 1 96 ? 3.817 0.523 -10.893 1.00 86.56 96 THR A N 1
ATOM 797 C CA . THR A 1 96 ? 5.220 0.499 -10.471 1.00 86.56 96 THR A CA 1
ATOM 798 C C . THR A 1 96 ? 6.111 -0.167 -11.517 1.00 86.56 96 THR A C 1
ATOM 800 O O . THR A 1 96 ? 7.196 0.345 -11.793 1.00 86.56 96 THR A O 1
ATOM 803 N N . TYR A 1 97 ? 5.656 -1.258 -12.136 1.00 84.56 97 TYR A N 1
ATOM 804 C CA . TYR A 1 97 ? 6.367 -1.918 -13.229 1.00 84.56 97 TYR A CA 1
ATOM 805 C C . TYR A 1 97 ? 6.582 -0.963 -14.406 1.00 84.56 97 TYR A C 1
ATOM 807 O O . TYR A 1 97 ? 7.724 -0.741 -14.811 1.00 84.56 97 TYR A O 1
ATOM 815 N N . TYR A 1 98 ? 5.511 -0.335 -14.907 1.00 82.62 98 TYR A N 1
ATOM 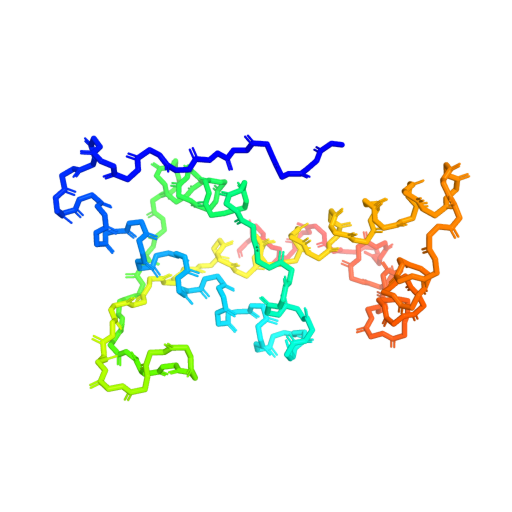816 C CA . TYR A 1 98 ? 5.627 0.581 -16.042 1.00 82.62 98 TYR A CA 1
ATOM 817 C C . TYR A 1 98 ? 6.478 1.804 -15.724 1.00 82.62 98 TYR A C 1
ATOM 819 O O . TYR A 1 98 ? 7.275 2.207 -16.562 1.00 82.62 98 TYR A O 1
ATOM 827 N N . LYS A 1 99 ? 6.390 2.339 -14.501 1.00 82.31 99 LYS A N 1
ATOM 828 C CA . LYS A 1 99 ? 7.285 3.405 -14.043 1.00 82.31 99 LYS A CA 1
ATOM 829 C C . LYS A 1 99 ? 8.751 2.969 -14.104 1.00 82.31 99 LYS A C 1
ATOM 831 O O . LYS A 1 99 ? 9.574 3.689 -14.650 1.00 82.31 99 LYS A O 1
ATOM 836 N N . CYS A 1 100 ? 9.080 1.779 -13.599 1.00 79.25 100 CYS A N 1
ATOM 837 C CA . CYS A 1 100 ? 10.458 1.279 -13.630 1.00 79.25 100 CYS A CA 1
ATOM 838 C C . CYS A 1 100 ? 10.974 1.051 -15.052 1.00 79.25 100 CYS A C 1
ATOM 840 O O . CYS A 1 100 ? 12.145 1.317 -15.311 1.00 79.25 100 CYS A O 1
ATOM 842 N N . LYS A 1 101 ? 10.107 0.573 -15.951 1.00 76.62 101 LYS A N 1
ATOM 843 C CA . LYS A 1 101 ? 10.421 0.372 -17.368 1.00 76.62 101 LYS A CA 1
ATOM 844 C C . LYS A 1 101 ? 10.697 1.696 -18.084 1.00 76.62 101 LYS A C 1
ATOM 846 O O . LYS A 1 101 ? 11.697 1.804 -18.784 1.00 76.62 101 LYS A O 1
ATOM 851 N N . ASP A 1 102 ? 9.832 2.686 -17.881 1.00 80.06 102 ASP A N 1
ATOM 852 C CA . ASP A 1 102 ? 9.968 4.047 -18.415 1.00 80.06 102 ASP A CA 1
ATOM 853 C C . ASP A 1 102 ? 11.297 4.669 -17.965 1.00 80.06 102 ASP A C 1
ATOM 855 O O . ASP A 1 102 ? 12.172 4.988 -18.764 1.00 80.06 102 ASP A O 1
ATOM 859 N N . ASP A 1 103 ? 11.537 4.647 -16.655 1.00 78.06 103 ASP A N 1
ATOM 860 C CA . ASP A 1 103 ? 12.753 5.180 -16.058 1.00 78.06 103 ASP A CA 1
ATOM 861 C C . ASP A 1 103 ? 14.053 4.455 -16.487 1.00 78.06 103 ASP A C 1
ATOM 863 O O . ASP A 1 103 ? 15.149 5.019 -16.395 1.00 78.06 103 ASP A O 1
ATOM 867 N N . TRP A 1 104 ? 13.969 3.172 -16.861 1.00 72.81 104 TRP A N 1
ATOM 868 C CA . TRP A 1 104 ? 15.103 2.422 -17.408 1.00 72.81 104 TRP A CA 1
ATOM 869 C C . TRP A 1 104 ? 15.412 2.850 -18.843 1.00 72.81 104 TRP A C 1
ATOM 871 O O . TRP A 1 104 ? 16.587 3.030 -19.176 1.00 72.81 104 TRP A O 1
ATOM 881 N N . ASN A 1 105 ? 14.375 3.024 -19.664 1.00 73.94 105 ASN A N 1
ATOM 882 C CA . ASN A 1 105 ? 14.513 3.450 -21.053 1.00 73.94 105 ASN A CA 1
ATOM 883 C C . ASN A 1 105 ? 15.076 4.874 -21.163 1.00 73.94 105 ASN A C 1
ATOM 885 O O . ASN A 1 105 ? 15.884 5.117 -22.058 1.00 73.94 105 ASN A O 1
ATOM 889 N N . ASP A 1 106 ? 14.722 5.757 -20.227 1.00 73.25 106 ASP A N 1
ATOM 890 C CA . ASP A 1 106 ? 15.164 7.155 -20.230 1.00 73.25 106 ASP A CA 1
ATOM 891 C C . ASP A 1 106 ? 16.580 7.336 -19.652 1.00 73.25 106 ASP A C 1
ATOM 893 O O . ASP A 1 106 ? 17.473 7.856 -20.318 1.00 73.25 106 ASP A O 1
ATOM 897 N N . ASP A 1 107 ? 16.820 6.870 -18.419 1.00 70.62 107 ASP A N 1
ATOM 898 C CA . ASP A 1 107 ? 18.018 7.233 -17.639 1.00 70.62 107 ASP A CA 1
ATOM 899 C C . ASP A 1 107 ? 18.995 6.061 -17.393 1.00 70.62 107 ASP A C 1
ATOM 901 O O . ASP A 1 107 ? 20.020 6.234 -16.726 1.00 70.62 107 ASP A O 1
ATOM 905 N N . ARG A 1 108 ? 18.676 4.835 -17.847 1.00 63.62 108 ARG A N 1
ATOM 906 C CA . ARG A 1 108 ? 19.452 3.591 -17.600 1.00 63.62 108 ARG A CA 1
ATOM 907 C C . ARG A 1 108 ? 19.864 3.367 -16.134 1.00 63.62 108 ARG A C 1
ATOM 909 O O . ARG A 1 108 ? 20.924 2.812 -15.827 1.00 63.62 108 ARG A O 1
ATOM 916 N N . LYS A 1 109 ? 19.025 3.771 -15.176 1.00 60.38 109 LYS A N 1
ATOM 917 C CA . LYS A 1 109 ? 19.309 3.611 -13.738 1.00 60.38 109 LYS A CA 1
ATOM 918 C C . LYS A 1 109 ? 19.258 2.127 -13.333 1.00 60.38 109 LYS A C 1
ATOM 920 O O . LYS A 1 109 ? 18.182 1.554 -13.195 1.00 60.38 109 LYS A O 1
ATOM 925 N N . LEU A 1 110 ? 20.418 1.519 -13.045 1.00 55.31 110 LEU A N 1
ATOM 926 C CA . LEU A 1 110 ? 20.599 0.087 -12.701 1.00 55.31 110 LEU A CA 1
ATOM 927 C C . LEU A 1 110 ? 19.658 -0.456 -11.605 1.00 55.31 110 LEU A C 1
ATOM 929 O O . LEU A 1 110 ? 19.239 -1.611 -11.667 1.00 55.31 110 LEU A O 1
ATOM 933 N N . LYS A 1 111 ? 19.275 0.370 -10.618 1.00 57.22 111 LYS A N 1
ATOM 934 C CA . LYS A 1 111 ? 18.316 -0.016 -9.561 1.00 57.22 111 LYS A CA 1
ATOM 935 C C . LYS A 1 111 ? 16.926 -0.368 -10.115 1.00 57.22 111 LYS A C 1
ATOM 937 O O . LYS A 1 111 ? 16.214 -1.154 -9.497 1.00 57.22 111 LYS A O 1
ATOM 942 N N . LYS A 1 112 ? 16.546 0.196 -11.265 1.00 54.44 112 LYS A N 1
ATOM 943 C CA . LYS A 1 112 ? 15.226 0.018 -11.884 1.00 54.44 112 LYS A CA 1
ATOM 944 C C . LYS A 1 112 ? 15.173 -1.187 -12.827 1.00 54.44 112 LYS A C 1
ATOM 946 O O . LYS A 1 112 ? 14.140 -1.843 -12.865 1.00 54.44 112 LYS A O 1
ATOM 951 N N . LEU A 1 113 ? 16.305 -1.585 -13.420 1.00 53.59 113 LEU A N 1
ATOM 952 C CA . LEU A 1 113 ? 16.451 -2.860 -14.143 1.00 53.59 113 LEU A CA 1
ATOM 953 C C . LEU A 1 113 ? 16.262 -4.079 -13.221 1.00 53.59 113 LEU A C 1
ATOM 955 O O . LEU A 1 113 ? 15.653 -5.074 -13.606 1.00 53.59 113 LEU A O 1
ATOM 959 N N . VAL A 1 114 ? 16.785 -4.015 -11.989 1.00 59.09 114 VAL A N 1
ATOM 960 C CA . VAL A 1 114 ? 16.601 -5.087 -10.993 1.00 59.09 114 VAL A CA 1
ATOM 961 C C . VAL A 1 114 ? 15.127 -5.211 -10.614 1.00 59.09 114 VAL A C 1
ATOM 963 O O . VAL A 1 114 ? 14.612 -6.322 -10.544 1.00 59.09 114 VAL A O 1
ATOM 966 N N . LEU A 1 115 ? 14.433 -4.086 -10.425 1.00 57.62 115 LEU A N 1
ATOM 967 C CA . LEU A 1 115 ? 12.997 -4.086 -10.153 1.00 57.62 115 LEU A CA 1
ATOM 968 C C . LEU A 1 115 ? 12.197 -4.637 -11.345 1.00 57.62 115 LEU A C 1
ATOM 970 O O . LEU A 1 115 ? 11.359 -5.510 -11.153 1.00 57.62 115 LEU A O 1
ATOM 974 N N . GLU A 1 116 ? 12.492 -4.181 -12.566 1.00 58.31 116 GLU A N 1
ATOM 975 C CA . GLU A 1 116 ? 11.851 -4.644 -13.804 1.00 58.31 116 GLU A CA 1
ATOM 976 C C . GLU A 1 116 ? 11.993 -6.162 -13.980 1.00 58.31 116 GLU A C 1
ATOM 978 O O . GLU A 1 116 ? 10.989 -6.865 -14.081 1.00 58.31 116 GLU A O 1
ATOM 983 N N . LYS A 1 117 ? 13.227 -6.688 -13.946 1.00 53.84 117 LYS A N 1
ATOM 984 C CA . LYS A 1 117 ? 13.484 -8.128 -14.102 1.00 53.84 117 LYS A CA 1
ATOM 985 C C . LYS A 1 117 ? 12.784 -8.963 -13.034 1.00 53.84 117 LYS A C 1
ATOM 987 O O . LYS A 1 117 ? 12.325 -10.055 -13.342 1.00 53.84 117 LYS A O 1
ATOM 992 N N . PHE A 1 118 ? 12.666 -8.470 -11.802 1.00 60.66 118 PHE A N 1
ATOM 993 C CA . PHE A 1 118 ? 11.973 -9.203 -10.740 1.00 60.66 118 PHE A CA 1
ATOM 994 C C . PHE A 1 118 ? 10.449 -9.184 -10.882 1.00 60.66 118 PHE A C 1
ATOM 996 O O . PHE A 1 118 ? 9.817 -10.206 -10.609 1.00 60.66 118 PHE A O 1
ATOM 1003 N N . TYR A 1 119 ? 9.854 -8.075 -11.329 1.00 57.16 119 TYR A N 1
ATOM 1004 C CA . TYR A 1 119 ? 8.416 -8.033 -11.614 1.00 57.16 119 TYR A CA 1
ATOM 1005 C C . TYR A 1 119 ? 8.042 -8.935 -12.787 1.00 57.16 119 TYR A C 1
ATOM 1007 O O . TYR A 1 119 ? 7.028 -9.615 -12.707 1.00 57.16 119 TYR A O 1
ATOM 1015 N N . THR A 1 120 ? 8.902 -9.046 -13.799 1.00 51.94 120 THR A N 1
ATOM 1016 C CA . THR A 1 120 ? 8.733 -10.019 -14.888 1.00 51.94 120 THR A CA 1
ATOM 1017 C C . THR A 1 120 ? 8.803 -11.479 -14.403 1.00 51.94 120 THR A C 1
ATOM 1019 O O . THR A 1 120 ? 8.189 -12.342 -15.011 1.00 51.94 120 THR A O 1
ATOM 1022 N N . ILE A 1 121 ? 9.525 -11.775 -13.310 1.00 46.84 121 ILE A N 1
ATOM 1023 C CA . ILE A 1 121 ? 9.706 -13.145 -12.776 1.00 46.84 121 ILE A CA 1
ATOM 1024 C C . ILE A 1 121 ? 8.593 -13.561 -11.799 1.00 46.84 121 ILE A C 1
ATOM 1026 O O . ILE A 1 121 ? 8.317 -14.746 -11.642 1.00 46.84 121 ILE A O 1
ATOM 1030 N N . ARG A 1 122 ? 7.987 -12.609 -11.081 1.00 49.34 122 ARG A N 1
ATOM 1031 C CA . ARG A 1 122 ? 6.974 -12.887 -10.042 1.00 49.34 122 ARG A CA 1
ATOM 1032 C C . ARG A 1 122 ? 5.542 -12.616 -10.467 1.00 49.34 122 ARG A C 1
ATOM 1034 O O . ARG A 1 122 ? 4.625 -12.942 -9.718 1.00 49.34 122 ARG A O 1
ATOM 1041 N N . VAL A 1 123 ? 5.362 -11.962 -11.601 1.00 53.03 123 VAL A N 1
ATOM 1042 C CA . VAL A 1 123 ? 4.056 -11.584 -12.104 1.00 53.03 123 VAL A CA 1
ATOM 1043 C C . VAL A 1 123 ? 3.972 -12.146 -13.514 1.00 53.03 123 VAL A C 1
ATOM 1045 O O . VAL A 1 123 ? 4.565 -11.588 -14.435 1.00 53.03 123 VAL A O 1
ATOM 1048 N N . ASP A 1 124 ? 3.246 -13.255 -13.676 1.00 50.00 124 ASP A N 1
ATOM 1049 C CA . ASP A 1 124 ? 2.798 -13.757 -14.980 1.00 50.00 124 ASP A CA 1
ATOM 1050 C C . ASP A 1 124 ? 1.780 -12.760 -15.559 1.00 50.00 124 ASP A C 1
ATOM 1052 O O . ASP A 1 124 ? 0.568 -12.975 -15.617 1.00 50.00 124 ASP A O 1
ATOM 1056 N N . PHE A 1 125 ? 2.290 -11.588 -15.941 1.00 51.94 125 PHE A N 1
ATOM 1057 C CA . PHE A 1 125 ? 1.535 -10.467 -16.484 1.00 51.94 125 PHE A CA 1
ATOM 1058 C C . PHE A 1 125 ? 0.693 -10.819 -17.725 1.00 51.94 125 PHE A C 1
ATOM 1060 O O . PHE A 1 125 ? -0.355 -10.188 -17.886 1.00 51.94 125 PHE A O 1
ATOM 1067 N N . PRO A 1 126 ? 1.046 -11.811 -18.577 1.00 42.97 126 PRO A N 1
ATOM 1068 C CA . PRO A 1 126 ? 0.150 -12.225 -19.651 1.00 42.97 126 PRO A CA 1
ATOM 1069 C C . PRO A 1 126 ? -1.118 -12.929 -19.145 1.00 42.97 126 PRO A C 1
ATOM 1071 O O . PRO A 1 126 ? -2.179 -12.745 -19.731 1.00 42.97 126 PRO A O 1
ATOM 1074 N N . GLU A 1 127 ? -1.071 -13.698 -18.056 1.00 41.81 127 GLU A N 1
ATOM 1075 C CA . GLU A 1 127 ? -2.232 -14.502 -17.642 1.00 41.81 127 GLU A CA 1
ATOM 1076 C C . GLU A 1 127 ? -3.211 -13.732 -16.751 1.00 41.81 127 GLU A C 1
ATOM 1078 O O . GLU A 1 127 ? -4.421 -13.867 -16.927 1.00 41.81 127 GLU A O 1
ATOM 1083 N N . ILE A 1 128 ? -2.715 -12.859 -15.867 1.00 46.34 128 ILE A N 1
ATOM 1084 C CA . ILE A 1 128 ? -3.572 -12.087 -14.946 1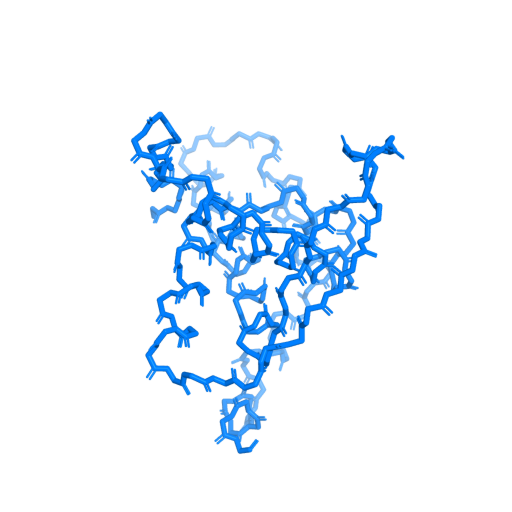.00 46.34 128 ILE A CA 1
ATOM 1085 C C . ILE A 1 128 ? -4.366 -10.993 -15.685 1.00 46.34 128 ILE A C 1
ATOM 1087 O O . ILE A 1 128 ? -5.505 -10.715 -15.320 1.00 46.34 128 ILE A O 1
ATOM 1091 N N . PHE A 1 129 ? -3.794 -10.387 -16.734 1.00 47.56 129 PHE A N 1
ATOM 1092 C CA . PHE A 1 129 ? -4.405 -9.240 -17.425 1.00 47.56 129 PHE A CA 1
ATOM 1093 C C . PHE A 1 129 ? -4.759 -9.484 -18.904 1.00 47.56 129 PHE A C 1
ATOM 1095 O O . PHE A 1 129 ? -5.582 -8.745 -19.440 1.00 47.56 129 PHE A O 1
ATOM 1102 N N . ILE A 1 130 ? -4.181 -10.494 -19.573 1.00 42.78 130 ILE A N 1
ATOM 1103 C CA . ILE A 1 130 ? -4.382 -10.753 -21.020 1.00 42.78 130 ILE A CA 1
ATOM 1104 C C . ILE A 1 130 ? -5.065 -12.119 -21.278 1.00 42.78 130 ILE A C 1
ATOM 1106 O O . ILE A 1 130 ? -5.482 -12.418 -22.398 1.00 42.78 130 ILE A O 1
ATOM 1110 N N . GLY A 1 131 ? -5.282 -12.941 -20.244 1.00 35.66 131 GLY A N 1
ATOM 1111 C CA . GLY A 1 131 ? -6.091 -14.157 -20.338 1.00 35.66 131 GLY A CA 1
ATOM 1112 C C . GLY A 1 131 ? -7.563 -13.828 -20.613 1.00 35.66 131 GLY A C 1
ATOM 1113 O O . GLY A 1 131 ? -8.150 -12.995 -19.925 1.00 35.66 131 GLY A O 1
ATOM 1114 N N . LYS A 1 132 ? -8.166 -14.500 -21.607 1.00 38.34 132 LYS A N 1
ATOM 1115 C CA . LYS A 1 132 ? -9.490 -14.268 -22.239 1.00 38.34 132 LYS A CA 1
ATOM 1116 C C . LYS A 1 132 ? -10.725 -14.050 -21.332 1.00 38.34 132 LYS A C 1
ATOM 1118 O O . LYS A 1 132 ? -11.810 -13.881 -21.872 1.00 38.34 132 LYS A O 1
ATOM 1123 N N . ASN A 1 133 ? -10.603 -14.017 -20.004 1.00 41.69 133 ASN A N 1
ATOM 1124 C CA . ASN A 1 133 ? -11.701 -13.801 -19.054 1.00 41.69 133 ASN A CA 1
ATOM 1125 C C . ASN A 1 133 ? -11.370 -12.850 -17.869 1.00 41.69 133 ASN A C 1
ATOM 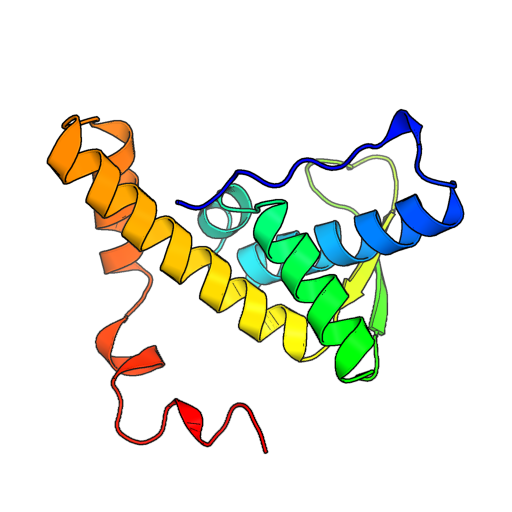1127 O O . ASN A 1 133 ? -12.210 -12.683 -16.987 1.00 41.69 133 ASN A O 1
ATOM 1131 N N . GLY A 1 134 ? -10.197 -12.200 -17.831 1.00 38.69 134 GLY A N 1
ATOM 1132 C CA . GLY A 1 134 ? -9.652 -11.538 -16.625 1.00 38.69 134 GLY A CA 1
ATOM 1133 C C . GLY A 1 134 ? -10.343 -10.262 -16.113 1.00 38.69 134 GLY A C 1
ATOM 1134 O O . GLY A 1 134 ? -10.060 -9.829 -15.004 1.00 38.69 134 GLY A O 1
ATOM 1135 N N . ILE A 1 135 ? -11.276 -9.666 -16.864 1.00 42.88 135 ILE A N 1
ATOM 1136 C CA . ILE A 1 135 ? -12.040 -8.486 -16.397 1.00 42.88 135 ILE A CA 1
ATOM 1137 C C . ILE A 1 135 ? -13.437 -8.885 -15.890 1.00 42.88 135 ILE A C 1
ATOM 1139 O O . ILE A 1 135 ? -14.070 -8.146 -15.141 1.00 42.88 135 ILE A O 1
ATOM 1143 N N . ARG A 1 136 ? -13.927 -10.083 -16.239 1.00 31.72 136 ARG A N 1
ATOM 1144 C CA . ARG A 1 136 ? -15.317 -10.476 -15.960 1.00 31.72 136 ARG A CA 1
ATOM 1145 C C . ARG A 1 136 ? -15.527 -11.053 -14.556 1.00 31.72 136 ARG A C 1
ATOM 1147 O O . ARG A 1 136 ? -16.661 -11.078 -14.102 1.00 31.72 136 ARG A O 1
ATOM 1154 N N . SER A 1 137 ? -14.470 -11.478 -13.857 1.00 34.72 137 SER A N 1
ATOM 1155 C CA . SER A 1 137 ? -14.580 -12.062 -12.507 1.00 34.72 137 SER A CA 1
ATOM 1156 C C . SER A 1 137 ? -14.259 -11.100 -11.359 1.00 34.72 137 SER A C 1
ATOM 1158 O O . SER A 1 137 ? -14.342 -11.507 -10.208 1.00 34.72 137 SER A O 1
ATOM 1160 N N . MET A 1 138 ? -13.856 -9.855 -11.639 1.00 40.94 138 MET A N 1
ATOM 1161 C CA . MET A 1 138 ? -13.531 -8.858 -10.602 1.00 40.94 138 MET A CA 1
ATOM 1162 C C . MET A 1 138 ? -14.682 -7.879 -10.313 1.00 40.94 138 MET A C 1
ATOM 1164 O O . MET A 1 138 ? -14.547 -7.022 -9.444 1.00 40.94 138 MET A O 1
ATOM 1168 N N . ILE A 1 139 ? -15.803 -8.003 -11.036 1.00 35.75 139 ILE A N 1
ATOM 1169 C CA . ILE A 1 139 ? -16.996 -7.143 -10.915 1.00 35.75 139 ILE A CA 1
ATOM 1170 C C . ILE A 1 139 ? -18.296 -7.982 -10.865 1.00 35.75 139 ILE A C 1
ATOM 1172 O O . ILE A 1 139 ? -19.361 -7.518 -11.266 1.00 35.75 139 ILE A O 1
ATOM 1176 N N . SER A 1 140 ? -18.222 -9.241 -10.425 1.00 31.14 140 SER A N 1
ATOM 1177 C CA . SER A 1 140 ? -19.398 -10.066 -10.091 1.00 31.14 140 SER A CA 1
ATOM 1178 C C . SER A 1 140 ? -19.355 -10.485 -8.637 1.00 31.14 140 SER A C 1
ATOM 1180 O O . SER A 1 140 ? -18.229 -10.696 -8.135 1.00 31.14 140 SER A O 1
#

Secondary structure (DSSP, 8-state):
--------GGGS-HHHHHHHHHHHHHHHHHHHHHHHHHHHHT--HHHHHHHHHHHHHH----EEEEEEETTEEEEEEEEEE-HHHHHHHHHHHHHHHHHHHHHHHHH--HHHHHHHHHHHHH--HHHHHHSTTTTTTS--

Sequence (140 aa):
MFGYIIVNKPEMKFREFDVYHGYYCGLCRKLKEHYGKFGQITLSYDMVFVLMTLTSLYEPETTKSMKRCVTHPLHKHEERVNNITDYVAHMNILLTYYKCKDDWNDDRKLKKLVLEKFYTIRVDFPEIFIGKNGIRSMIS

Foldseek 3Di:
DFAPDDDPVVPDDPVRVLVLVQLLVQLLVLLCVQPNPLLSVLRHPVLSVVLVVVCVVVVFDWDWDWDADPVRNPGTGIHIDDLVSNVSSVVSLVVLLVVLVVCCVPPVDPVSVVVNVVSVVRDPPCCCPVNPCNPPPSPD

Radius of gyration: 16.08 Å; chains: 1; bounding box: 40×34×42 Å